Protein AF-O31892-F1 (afdb_monomer)

Foldseek 3Di:
DDDLVRLQVLVLPFDFDDQDVVVRFTKGFPDPSVLVSCCVQDDPDHSVVQCVVADDPRIGGCRCSNVPRSVFPDDDPSGTDDDPPVVVVVVVVVVVVVVVVVVVVCVVVVPPPPPPPPDDD

Nearest PDB structures (foldseek):
  1f4q-assembly1_A  TM=5.845E-01  e=4.345E+00  Homo sapiens
  6kl9-assembly1_A  TM=2.764E-01  e=8.915E+00  Lachnospiraceae bacterium

Secondary structure (DSSP, 8-state):
---HHHHHHHHHTS-EEEEETTTTEEEEE-SHHHHHHHHHH-SSS-HHHHHHHHEETTEEE-HHHHHHTS---EEETTEEE---HHHHHHHHHHHHHHHHHHHHHHHHHT--TT---SS--

Sequence (121 aa):
MLTDQEKIDLVNALDFVVIEPHTQSIYVHNDEKTNGVLAKVLHTISVDEYIESFKKGSLIDIFPAAMQEAGAEGFKDGQFVIMPKKFYVDQCYAMSKEIERLTNLNNLHNIKPNTYQGLIH

Mean predicted aligned error: 12.34 Å

Structure (mmCIF, N/CA/C/O backbone):
data_AF-O31892-F1
#
_entry.id   AF-O31892-F1
#
loop_
_atom_site.group_PDB
_atom_site.id
_atom_site.type_symbol
_atom_site.label_atom_id
_atom_site.label_alt_id
_atom_site.label_comp_id
_atom_site.label_asym_id
_atom_site.label_entity_id
_atom_site.label_seq_id
_atom_site.pdbx_PDB_ins_code
_atom_site.Cartn_x
_atom_site.Cartn_y
_atom_site.Cartn_z
_atom_site.occupancy
_atom_site.B_iso_or_equiv
_atom_site.auth_seq_id
_atom_site.auth_comp_id
_atom_site.auth_asym_id
_atom_site.auth_atom_id
_atom_site.pdbx_PDB_model_num
ATOM 1 N N . MET A 1 1 ? -2.439 -14.864 15.642 1.00 82.62 1 MET A N 1
ATOM 2 C CA . MET A 1 1 ? -2.080 -13.601 14.965 1.00 82.62 1 MET A CA 1
ATOM 3 C C . MET A 1 1 ? -1.694 -13.936 13.541 1.00 82.62 1 MET A C 1
ATOM 5 O O . MET A 1 1 ? -1.107 -14.994 13.354 1.00 82.62 1 MET A O 1
ATOM 9 N N . LEU A 1 2 ? -2.060 -13.082 12.585 1.00 88.38 2 LEU A N 1
ATOM 10 C CA . LEU A 1 2 ? -1.611 -13.199 11.198 1.00 88.38 2 LEU A CA 1
ATOM 11 C C . LEU A 1 2 ? -0.118 -12.866 11.116 1.00 88.38 2 LEU A C 1
ATOM 13 O O . LEU A 1 2 ? 0.350 -11.959 11.807 1.00 88.38 2 LEU A O 1
ATOM 17 N N . THR A 1 3 ? 0.602 -13.594 10.276 1.00 93.12 3 THR A N 1
ATOM 18 C CA . THR A 1 3 ? 1.955 -13.255 9.832 1.00 93.12 3 THR A CA 1
ATOM 19 C C . THR A 1 3 ? 1.927 -12.019 8.933 1.00 93.12 3 THR A C 1
ATOM 21 O O . THR A 1 3 ? 0.890 -11.683 8.361 1.00 93.12 3 THR A O 1
ATOM 24 N N . ASP A 1 4 ? 3.067 -11.348 8.773 1.00 92.50 4 ASP A N 1
ATOM 25 C CA . ASP A 1 4 ? 3.153 -10.166 7.904 1.00 92.50 4 ASP A CA 1
ATOM 26 C C . ASP A 1 4 ? 2.826 -10.512 6.445 1.00 92.50 4 ASP A C 1
ATOM 28 O O . ASP A 1 4 ? 2.098 -9.776 5.783 1.00 92.50 4 ASP A O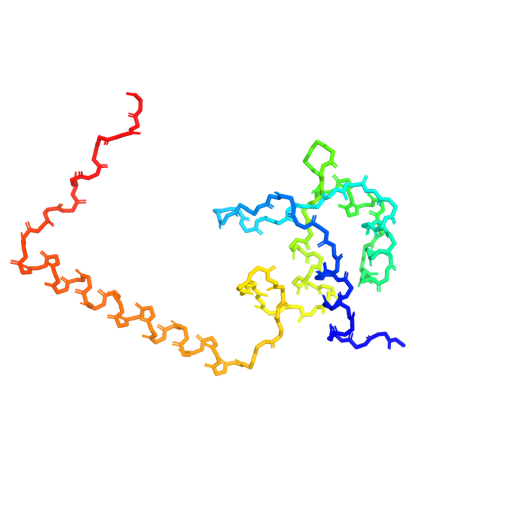 1
ATOM 32 N N . GLN A 1 5 ? 3.230 -11.696 5.969 1.00 93.88 5 GLN A N 1
ATOM 33 C CA . GLN A 1 5 ? 2.851 -12.154 4.631 1.00 93.88 5 GLN A CA 1
ATOM 34 C C . GLN A 1 5 ? 1.332 -12.323 4.490 1.00 93.88 5 GLN A C 1
ATOM 36 O O . GLN A 1 5 ? 0.759 -11.828 3.528 1.00 93.88 5 GLN A O 1
ATOM 41 N N . GLU A 1 6 ? 0.657 -12.947 5.461 1.00 96.06 6 GLU A N 1
ATOM 42 C CA . GLU A 1 6 ? -0.806 -13.093 5.416 1.00 96.06 6 GLU A CA 1
ATOM 43 C C . GLU A 1 6 ? -1.524 -11.734 5.439 1.00 96.06 6 GLU A C 1
ATOM 45 O O . GLU A 1 6 ? -2.556 -11.566 4.790 1.00 96.06 6 GLU A O 1
ATOM 50 N N . LYS A 1 7 ? -0.993 -10.742 6.166 1.00 96.06 7 LYS A N 1
ATOM 51 C CA . LYS A 1 7 ? -1.541 -9.376 6.153 1.00 96.06 7 LYS A CA 1
ATOM 52 C C . LYS A 1 7 ? -1.345 -8.703 4.797 1.00 96.06 7 LYS A C 1
ATOM 54 O O . LYS A 1 7 ? -2.263 -8.051 4.306 1.00 96.06 7 LYS A O 1
ATOM 59 N N . ILE A 1 8 ? -0.174 -8.861 4.189 1.00 96.00 8 ILE A N 1
ATOM 60 C CA . ILE A 1 8 ? 0.117 -8.319 2.859 1.00 96.00 8 ILE A CA 1
ATOM 61 C C . ILE A 1 8 ? -0.772 -8.966 1.806 1.00 96.00 8 ILE A C 1
ATOM 63 O O . ILE A 1 8 ? -1.308 -8.256 0.962 1.00 96.00 8 ILE A O 1
ATOM 67 N N . ASP A 1 9 ? -1.006 -10.272 1.895 1.00 96.62 9 ASP A N 1
ATOM 68 C CA . ASP A 1 9 ? -1.922 -10.976 1.000 1.00 96.62 9 ASP A CA 1
ATOM 69 C C . ASP A 1 9 ? -3.355 -10.427 1.128 1.00 96.62 9 ASP A C 1
ATOM 71 O O . ASP A 1 9 ? -4.040 -10.252 0.120 1.00 96.62 9 ASP A O 1
ATOM 75 N N . LEU A 1 10 ? -3.801 -10.073 2.343 1.00 97.12 10 LEU A N 1
ATOM 76 C CA . LEU A 1 10 ? -5.091 -9.403 2.552 1.00 97.12 10 LEU A CA 1
ATOM 77 C C . LEU A 1 10 ? -5.144 -8.014 1.903 1.00 97.12 10 LEU A C 1
ATOM 79 O O . LEU A 1 10 ? -6.153 -7.680 1.283 1.00 97.12 10 LEU A O 1
ATOM 83 N N . VAL A 1 11 ? -4.086 -7.209 2.033 1.00 96.56 11 VAL A N 1
ATOM 84 C CA . VAL A 1 11 ? -4.017 -5.877 1.407 1.00 96.56 11 VAL A CA 1
ATOM 85 C C . VAL A 1 11 ? -3.964 -5.989 -0.118 1.00 96.56 11 VAL A C 1
ATOM 87 O O . VAL A 1 11 ? -4.692 -5.281 -0.805 1.00 96.56 11 VAL A O 1
ATOM 90 N N . ASN A 1 12 ? -3.162 -6.908 -0.657 1.00 96.69 12 ASN A N 1
ATOM 91 C CA . ASN A 1 12 ? -3.040 -7.160 -2.096 1.00 96.69 12 ASN A CA 1
ATOM 92 C C . ASN A 1 12 ? -4.309 -7.748 -2.724 1.00 96.69 12 ASN A C 1
ATOM 94 O O . ASN A 1 12 ? -4.473 -7.685 -3.939 1.00 96.69 12 ASN A O 1
ATOM 98 N N . ALA A 1 13 ? -5.215 -8.309 -1.921 1.00 96.38 13 ALA A N 1
ATOM 99 C CA . ALA A 1 13 ? -6.522 -8.757 -2.389 1.00 96.38 13 ALA A CA 1
ATOM 100 C C . ALA A 1 13 ? -7.520 -7.603 -2.606 1.00 96.38 13 ALA A C 1
ATOM 102 O O . ALA A 1 13 ? -8.625 -7.843 -3.106 1.00 96.38 13 ALA A O 1
ATOM 103 N N . LEU A 1 14 ? -7.185 -6.374 -2.197 1.00 96.75 14 LEU A N 1
ATOM 104 C CA . LEU A 1 14 ? -7.994 -5.187 -2.460 1.00 96.75 14 LEU A CA 1
ATOM 105 C C . LEU A 1 14 ? -7.823 -4.712 -3.904 1.00 96.75 14 LEU A C 1
ATOM 107 O O . LEU A 1 14 ? -6.775 -4.872 -4.523 1.00 96.75 14 LEU A O 1
ATOM 111 N N . ASP A 1 15 ? -8.870 -4.086 -4.430 1.00 94.38 15 ASP A N 1
ATOM 112 C CA . ASP A 1 15 ? -8.878 -3.566 -5.791 1.00 94.38 15 ASP A CA 1
ATOM 113 C C . ASP A 1 15 ? -8.270 -2.155 -5.796 1.00 94.38 15 ASP A C 1
ATOM 115 O O . ASP A 1 15 ? -8.926 -1.175 -5.435 1.00 94.38 15 ASP A O 1
ATOM 119 N N . PHE A 1 16 ? -6.986 -2.051 -6.155 1.00 93.44 16 PHE A N 1
ATOM 120 C CA . PHE A 1 16 ? -6.277 -0.770 -6.237 1.00 93.44 16 PHE A CA 1
ATOM 121 C C . PHE A 1 16 ? -6.854 0.092 -7.368 1.00 93.44 16 PHE A C 1
ATOM 123 O O . PHE A 1 16 ? -6.791 -0.269 -8.542 1.00 93.44 16 PHE A O 1
ATOM 130 N N . VAL A 1 17 ? -7.413 1.247 -7.008 1.00 92.00 17 VAL A N 1
ATOM 131 C CA . VAL A 1 17 ? -8.139 2.141 -7.922 1.00 92.00 17 VAL A CA 1
ATOM 132 C C . VAL A 1 17 ? -7.205 3.185 -8.526 1.00 92.00 17 VAL A C 1
ATOM 134 O O . VAL A 1 17 ? -7.228 3.423 -9.732 1.00 92.00 17 VAL A O 1
ATOM 137 N N . VAL A 1 18 ? -6.385 3.830 -7.692 1.00 90.38 18 VAL A N 1
ATOM 138 C CA . VAL A 1 18 ? -5.455 4.886 -8.119 1.00 90.38 18 VAL A CA 1
ATOM 139 C C . VAL A 1 18 ? -4.125 4.705 -7.405 1.00 90.38 18 VAL A C 1
ATOM 141 O O . VAL A 1 18 ? -4.093 4.508 -6.196 1.00 90.38 18 VAL A O 1
ATOM 144 N N . ILE A 1 19 ? -3.026 4.821 -8.144 1.00 88.81 19 ILE A N 1
ATOM 145 C CA . ILE A 1 19 ? -1.670 4.836 -7.594 1.00 88.81 19 ILE A CA 1
ATOM 146 C C . ILE A 1 19 ? -1.065 6.194 -7.941 1.00 88.81 19 ILE A C 1
ATOM 148 O O . ILE A 1 19 ? -0.965 6.545 -9.117 1.00 88.81 19 ILE A O 1
ATOM 152 N N . GLU A 1 20 ? -0.673 6.962 -6.927 1.00 87.88 20 GLU A N 1
ATOM 153 C CA . GLU A 1 20 ? -0.061 8.283 -7.069 1.00 87.88 20 GLU A CA 1
ATOM 154 C C . GLU A 1 20 ? 1.417 8.213 -6.637 1.00 87.88 20 GLU A C 1
ATOM 156 O O . GLU A 1 20 ? 1.729 8.321 -5.450 1.00 87.88 20 GLU A O 1
ATOM 161 N N . PRO A 1 21 ? 2.372 8.063 -7.577 1.00 79.75 21 PRO A N 1
ATOM 162 C CA . PRO A 1 21 ? 3.779 7.847 -7.223 1.00 79.75 21 PRO A CA 1
ATOM 163 C C . PRO A 1 21 ? 4.425 9.033 -6.497 1.00 79.75 21 PRO A C 1
ATOM 165 O O . PRO A 1 21 ? 5.338 8.855 -5.698 1.00 79.75 21 PRO A O 1
ATOM 168 N N . HIS A 1 22 ? 3.962 10.251 -6.788 1.00 78.81 22 HIS A N 1
ATOM 169 C CA . HIS A 1 22 ? 4.521 11.493 -6.254 1.00 78.81 22 HIS A CA 1
ATOM 170 C C . HIS A 1 22 ? 4.186 11.706 -4.770 1.00 78.81 22 HIS A C 1
ATOM 172 O O . HIS A 1 22 ? 4.992 12.281 -4.043 1.00 78.81 22 HIS A O 1
ATOM 178 N N . THR A 1 23 ? 3.024 11.225 -4.326 1.00 83.06 23 THR A N 1
ATOM 179 C CA . THR A 1 23 ? 2.567 11.253 -2.928 1.00 83.06 23 THR A CA 1
ATOM 180 C C . THR A 1 23 ? 2.804 9.934 -2.200 1.00 83.06 23 THR A C 1
ATOM 182 O O . THR A 1 23 ? 2.652 9.895 -0.986 1.00 83.06 23 THR A O 1
ATOM 185 N N . GLN A 1 24 ? 3.219 8.878 -2.914 1.00 85.75 24 GLN A N 1
ATOM 186 C CA . GLN A 1 24 ? 3.293 7.502 -2.404 1.00 85.75 24 GLN A CA 1
ATOM 187 C C . GLN A 1 24 ? 1.944 7.006 -1.866 1.00 85.75 24 GLN A C 1
ATOM 189 O O . GLN A 1 24 ? 1.896 6.254 -0.901 1.00 85.75 24 GLN A O 1
ATOM 194 N N . SER A 1 25 ? 0.851 7.422 -2.502 1.00 92.88 25 SER A N 1
ATOM 195 C CA . SER A 1 25 ? -0.497 7.018 -2.111 1.00 92.88 25 SER A CA 1
ATOM 196 C C . SER A 1 25 ? -1.027 5.920 -3.023 1.00 92.88 25 SER A C 1
ATOM 198 O O . SER A 1 25 ? -0.843 5.959 -4.245 1.00 92.88 25 SER A O 1
ATOM 200 N N . ILE A 1 26 ? -1.720 4.949 -2.432 1.00 94.81 26 I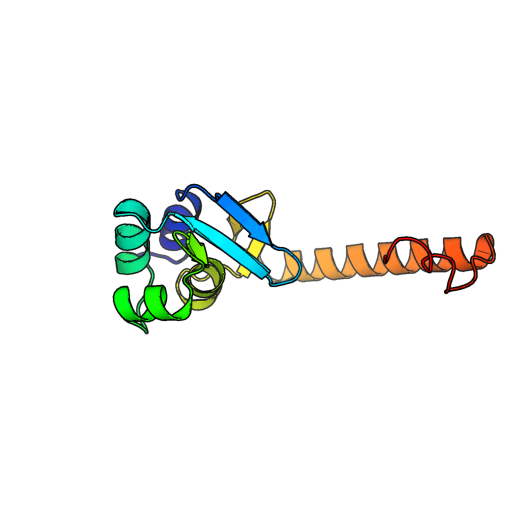LE A N 1
ATOM 201 C CA . ILE A 1 26 ? -2.410 3.876 -3.152 1.00 94.81 26 ILE A CA 1
ATOM 202 C C . ILE A 1 26 ? -3.843 3.833 -2.653 1.00 94.81 26 ILE A C 1
ATOM 204 O O . ILE A 1 26 ? -4.103 3.502 -1.503 1.00 94.81 26 ILE A O 1
ATOM 208 N N . TYR A 1 27 ? -4.782 4.175 -3.522 1.00 96.88 27 TYR A N 1
ATOM 209 C CA . TYR A 1 27 ? -6.175 4.346 -3.158 1.00 96.88 27 TYR A CA 1
ATOM 210 C C . TYR A 1 27 ? -7.007 3.110 -3.480 1.00 96.88 27 TYR A C 1
ATOM 212 O O . TYR A 1 27 ? -6.963 2.593 -4.597 1.00 96.88 27 TYR A O 1
ATOM 220 N N . VAL A 1 28 ? -7.826 2.702 -2.516 1.00 97.44 28 VAL A N 1
ATOM 221 C CA . VAL A 1 28 ? -8.856 1.660 -2.639 1.00 97.44 28 VAL A CA 1
ATOM 222 C C . VAL A 1 28 ? -10.232 2.248 -2.335 1.00 97.44 28 VAL A C 1
ATOM 224 O O . VAL A 1 28 ? -10.338 3.332 -1.755 1.00 97.44 28 VAL A O 1
ATOM 227 N N . HIS A 1 29 ? -11.299 1.550 -2.717 1.00 97.50 29 HIS A N 1
ATOM 228 C CA . HIS A 1 29 ? -12.655 1.949 -2.342 1.00 97.50 29 HIS A CA 1
ATOM 229 C C . HIS A 1 29 ? -12.864 1.888 -0.825 1.00 97.50 29 HIS A C 1
ATOM 231 O O . HIS A 1 29 ? -12.434 0.940 -0.171 1.00 97.50 29 HIS A O 1
ATOM 237 N N . ASN A 1 30 ? -13.561 2.884 -0.272 1.00 96.38 30 ASN A N 1
ATOM 238 C CA . ASN A 1 30 ? -14.079 2.822 1.092 1.00 96.38 30 ASN A CA 1
ATOM 239 C C . ASN A 1 30 ? -15.356 1.975 1.131 1.00 96.38 30 ASN A C 1
ATOM 241 O O . ASN A 1 30 ? -16.468 2.499 1.050 1.00 96.38 30 ASN A O 1
ATOM 245 N N . ASP A 1 31 ? -15.178 0.660 1.191 1.00 96.38 31 ASP A N 1
ATOM 246 C CA . ASP A 1 31 ? -16.250 -0.326 1.232 1.00 96.38 31 ASP A CA 1
ATOM 247 C C . ASP A 1 31 ? -16.050 -1.342 2.371 1.00 96.38 31 ASP A C 1
ATOM 249 O O . ASP A 1 31 ? -15.057 -1.326 3.103 1.00 96.38 31 ASP A O 1
ATOM 253 N N . GLU A 1 32 ? -17.017 -2.246 2.539 1.00 96.38 32 GLU A N 1
ATOM 254 C CA . GLU A 1 32 ? -16.967 -3.269 3.590 1.00 96.38 32 GLU A CA 1
ATOM 255 C C . GLU A 1 32 ? -15.749 -4.198 3.468 1.00 96.38 32 GLU A C 1
ATOM 257 O O . GLU A 1 32 ? -15.221 -4.650 4.488 1.00 96.38 32 GLU A O 1
ATOM 262 N N . LYS A 1 33 ? -15.274 -4.472 2.245 1.00 97.44 33 LYS A N 1
ATOM 263 C CA . LYS A 1 33 ? -14.111 -5.337 2.001 1.00 97.44 33 LYS A CA 1
ATOM 264 C C . LYS A 1 33 ? -12.846 -4.658 2.521 1.00 97.44 33 LYS A C 1
ATOM 266 O O . LYS A 1 33 ? -12.114 -5.265 3.304 1.00 97.44 33 LYS A O 1
ATOM 271 N N . THR A 1 34 ? -12.626 -3.399 2.147 1.00 97.44 34 THR A N 1
ATOM 272 C CA . THR A 1 34 ? -11.512 -2.580 2.639 1.00 97.44 34 THR A CA 1
ATOM 273 C C . THR A 1 34 ? -11.557 -2.441 4.155 1.00 97.44 34 THR A C 1
ATOM 275 O O . THR A 1 34 ? -10.556 -2.704 4.821 1.00 97.44 34 THR A O 1
ATOM 278 N N . ASN A 1 35 ? -12.722 -2.128 4.725 1.00 96.94 35 ASN A N 1
ATOM 279 C CA . ASN A 1 35 ? -12.868 -1.959 6.172 1.00 96.94 35 ASN A CA 1
ATOM 280 C C . ASN A 1 35 ? -12.580 -3.268 6.920 1.00 96.94 35 ASN A C 1
ATOM 282 O O . ASN A 1 35 ? -11.913 -3.265 7.956 1.00 96.94 35 ASN A O 1
ATOM 286 N N . GLY A 1 36 ? -13.009 -4.405 6.364 1.00 97.25 36 GLY A N 1
ATOM 287 C CA . GLY A 1 36 ? -12.715 -5.730 6.902 1.00 97.25 36 GLY A CA 1
ATOM 288 C C . GLY A 1 36 ? -11.232 -6.114 6.833 1.00 97.25 36 GLY A C 1
ATOM 289 O O . GLY A 1 36 ? -10.744 -6.802 7.732 1.00 97.25 36 GLY A O 1
ATOM 290 N N . VAL A 1 37 ? -10.502 -5.676 5.801 1.00 97.50 37 VAL A N 1
ATOM 291 C CA . VAL A 1 37 ? -9.041 -5.850 5.717 1.00 97.50 37 VAL A CA 1
ATOM 292 C C . VAL A 1 37 ? -8.338 -4.955 6.736 1.00 97.50 37 VAL A C 1
ATOM 294 O O . VAL A 1 37 ? -7.536 -5.459 7.522 1.00 97.50 37 VAL A O 1
ATOM 297 N N . LEU A 1 38 ? -8.687 -3.668 6.796 1.00 97.38 38 LEU A N 1
ATOM 298 C CA . LEU A 1 38 ? -8.129 -2.722 7.766 1.00 97.38 38 LEU A CA 1
ATOM 299 C C . LEU A 1 38 ? -8.319 -3.208 9.207 1.00 97.38 38 LEU A C 1
ATOM 301 O O . LEU A 1 38 ? -7.360 -3.221 9.970 1.00 97.38 38 LEU A O 1
ATOM 305 N N . ALA A 1 39 ? -9.502 -3.719 9.560 1.00 96.31 39 ALA A N 1
ATOM 306 C CA . ALA A 1 39 ? -9.784 -4.256 10.895 1.00 96.31 39 ALA A CA 1
ATOM 307 C C . ALA A 1 39 ? -8.882 -5.436 11.306 1.00 96.31 39 ALA A C 1
ATOM 309 O O . ALA A 1 39 ? -8.724 -5.710 12.494 1.00 96.31 39 ALA A O 1
ATOM 310 N N . LYS A 1 40 ? -8.321 -6.171 10.338 1.00 96.19 40 LYS A N 1
ATOM 311 C CA . LYS A 1 40 ? -7.399 -7.292 10.588 1.00 96.19 40 LYS A CA 1
ATOM 312 C C . LYS A 1 40 ? -5.936 -6.858 10.598 1.00 96.19 40 LYS A C 1
ATOM 314 O O . LYS A 1 40 ? -5.109 -7.515 11.234 1.00 96.19 40 LYS A O 1
ATOM 319 N N . VAL A 1 41 ? -5.617 -5.815 9.837 1.00 95.81 41 VAL A N 1
ATOM 320 C CA . VAL A 1 41 ? -4.248 -5.353 9.609 1.00 95.81 41 VAL A CA 1
ATOM 321 C C . VAL A 1 41 ? -3.828 -4.321 10.647 1.00 95.81 41 VAL A C 1
ATOM 323 O O . VAL A 1 41 ? -2.726 -4.457 11.161 1.00 95.81 41 VAL A O 1
ATOM 326 N N . LEU A 1 42 ? -4.680 -3.345 10.970 1.00 95.81 42 LEU A N 1
ATOM 327 C CA . LEU A 1 42 ? -4.377 -2.258 11.903 1.00 95.81 42 LEU A CA 1
ATOM 328 C C . LEU A 1 42 ? -4.341 -2.761 13.354 1.00 95.81 42 LEU A C 1
ATOM 330 O O . LEU A 1 42 ? -5.296 -3.383 13.820 1.00 95.81 42 LEU A O 1
ATOM 334 N N . HIS A 1 43 ? -3.269 -2.442 14.085 1.00 90.75 43 HIS A N 1
ATOM 335 C CA . HIS A 1 43 ? -3.136 -2.747 15.520 1.00 90.75 43 HIS A CA 1
ATOM 336 C C . HIS A 1 43 ? -2.982 -1.496 16.387 1.00 90.75 43 HIS A C 1
ATOM 338 O O . HIS A 1 43 ? -3.225 -1.556 17.592 1.00 90.75 43 HIS A O 1
ATOM 344 N N . THR A 1 44 ? -2.567 -0.374 15.798 1.00 89.69 44 THR A N 1
ATOM 345 C CA . THR A 1 44 ? -2.214 0.853 16.533 1.00 89.69 44 THR A CA 1
ATOM 346 C C . THR A 1 44 ? -3.305 1.921 16.530 1.00 89.69 44 THR A C 1
ATOM 348 O O . THR A 1 44 ? -3.326 2.775 17.415 1.00 89.69 44 THR A O 1
ATOM 351 N N . ILE A 1 45 ? -4.218 1.864 15.563 1.00 94.56 45 ILE A N 1
ATOM 352 C CA . ILE A 1 45 ? -5.254 2.866 15.315 1.00 94.56 45 ILE A CA 1
ATOM 353 C C . ILE A 1 45 ? -6.567 2.171 14.949 1.00 94.56 45 ILE A C 1
ATOM 355 O O . ILE A 1 45 ? -6.569 1.084 14.367 1.00 94.56 45 ILE A O 1
ATOM 359 N N . SER A 1 46 ? -7.698 2.777 15.311 1.00 96.31 46 SER A N 1
ATOM 360 C CA . SER A 1 46 ? -9.005 2.238 14.928 1.00 96.31 46 SER A CA 1
ATOM 361 C C . SER A 1 46 ? -9.256 2.393 13.424 1.00 96.31 46 SER A C 1
ATOM 363 O O . SER A 1 46 ? -8.718 3.295 12.784 1.00 96.31 46 SER A O 1
ATOM 365 N N . VAL A 1 47 ? -10.104 1.529 12.856 1.00 97.00 47 VAL A N 1
ATOM 366 C CA . VAL A 1 47 ? -10.480 1.614 11.433 1.00 97.00 47 VAL A CA 1
ATOM 367 C C . VAL A 1 47 ? -11.113 2.968 11.118 1.00 97.00 47 VAL A C 1
ATOM 369 O O . VAL A 1 47 ? -10.711 3.606 10.153 1.00 97.00 47 VAL A O 1
ATOM 372 N N . ASP A 1 48 ? -12.035 3.444 11.955 1.00 97.25 48 ASP A N 1
ATOM 373 C CA . ASP A 1 48 ? -12.714 4.726 11.738 1.00 97.25 48 ASP A CA 1
ATOM 374 C C . ASP A 1 48 ? -11.726 5.901 11.739 1.00 97.25 48 ASP A C 1
ATOM 376 O O . ASP A 1 48 ? -11.766 6.759 10.859 1.00 97.25 48 ASP A O 1
ATOM 380 N N . GLU A 1 49 ? -10.791 5.917 12.691 1.00 97.31 49 GLU A N 1
ATOM 381 C CA . GLU A 1 49 ? -9.772 6.966 12.789 1.00 97.31 49 GLU A CA 1
ATOM 382 C C . GLU A 1 49 ? -8.780 6.917 11.617 1.00 97.31 49 GLU A C 1
ATOM 384 O O . GLU A 1 49 ? -8.401 7.962 11.079 1.00 97.31 49 GLU A O 1
ATOM 389 N N . TYR A 1 50 ? -8.411 5.716 11.159 1.00 97.75 50 TYR A N 1
ATOM 390 C CA . TYR A 1 50 ? -7.596 5.542 9.958 1.00 97.75 50 TYR A CA 1
ATOM 391 C C . TYR A 1 50 ? -8.315 6.090 8.719 1.00 97.75 50 TYR A C 1
ATOM 393 O O . TYR A 1 50 ? -7.743 6.871 7.959 1.00 97.75 50 TYR A O 1
ATOM 401 N N . ILE A 1 51 ? -9.586 5.728 8.525 1.00 97.06 51 ILE A N 1
ATOM 402 C CA . ILE A 1 51 ? -10.390 6.186 7.386 1.00 97.06 51 ILE A CA 1
ATOM 403 C C . ILE A 1 51 ? -10.501 7.708 7.388 1.00 97.06 51 ILE A C 1
ATOM 405 O O . ILE A 1 51 ? -10.259 8.338 6.361 1.00 97.06 51 ILE A O 1
ATOM 409 N N . GLU A 1 52 ? -10.822 8.319 8.527 1.00 96.38 52 GLU A N 1
ATOM 410 C CA . GLU A 1 52 ? -10.909 9.778 8.624 1.00 96.38 52 GLU A CA 1
ATOM 411 C C . GLU A 1 52 ? -9.577 10.469 8.300 1.00 96.38 52 GLU A C 1
ATOM 413 O O . GLU A 1 52 ? -9.581 11.521 7.659 1.00 96.38 52 GLU A O 1
ATOM 418 N N . SER A 1 53 ? -8.451 9.857 8.675 1.00 96.19 53 SER A N 1
ATOM 419 C CA . SER A 1 53 ? -7.107 10.407 8.453 1.00 96.19 53 SER A CA 1
ATOM 420 C C . SER A 1 53 ? -6.616 10.270 7.009 1.00 96.19 53 SER A C 1
ATOM 422 O O . SER A 1 53 ? -5.883 11.132 6.526 1.00 96.19 53 SER A O 1
ATOM 424 N N . PHE A 1 54 ? -7.010 9.199 6.315 1.00 96.00 54 PHE A N 1
ATOM 425 C CA . PHE A 1 54 ? -6.437 8.811 5.019 1.00 96.00 54 PHE A CA 1
ATOM 426 C C . PHE A 1 54 ? -7.453 8.766 3.865 1.00 96.00 54 PHE A C 1
ATOM 428 O O . PHE A 1 54 ? -7.129 8.304 2.767 1.00 96.00 54 PHE A O 1
ATOM 435 N N . LYS A 1 55 ? -8.683 9.257 4.064 1.00 95.38 55 LYS A N 1
ATOM 436 C CA . LYS A 1 55 ? -9.687 9.350 2.993 1.00 95.38 55 LYS A CA 1
ATOM 437 C C . LYS A 1 55 ? -9.388 10.455 1.978 1.00 95.38 55 LYS A C 1
ATOM 439 O O . LYS A 1 55 ? -8.961 11.559 2.312 1.00 95.38 55 LYS A O 1
ATOM 444 N N . LYS A 1 56 ? -9.749 10.190 0.722 1.00 93.62 56 LYS A N 1
ATOM 445 C CA . LYS A 1 56 ? -9.800 11.151 -0.387 1.00 93.62 56 LYS A CA 1
ATOM 446 C C . LYS A 1 56 ? -11.103 10.945 -1.155 1.00 93.62 56 LYS A C 1
ATOM 448 O O . LYS A 1 56 ? -11.210 10.084 -2.026 1.00 93.62 56 LYS A O 1
ATOM 453 N N . GLY A 1 57 ? -12.125 11.725 -0.805 1.00 92.19 57 GLY A N 1
ATOM 454 C CA . GLY A 1 57 ? -13.478 11.519 -1.327 1.00 92.19 57 GLY A CA 1
ATOM 455 C C . GLY A 1 57 ? -14.046 10.173 -0.866 1.00 92.19 57 GLY A C 1
ATOM 456 O O . GLY A 1 57 ? -14.159 9.938 0.332 1.00 92.19 57 GLY A O 1
ATOM 457 N N . SER A 1 58 ? -14.393 9.299 -1.813 1.00 94.19 58 SER A N 1
ATOM 458 C CA . SER A 1 58 ? -14.884 7.934 -1.553 1.00 94.19 58 SER A CA 1
ATOM 459 C C . SER A 1 58 ? -13.781 6.868 -1.494 1.00 94.19 58 SER A C 1
ATOM 461 O O . SER A 1 58 ? -14.083 5.677 -1.412 1.00 94.19 58 SER A O 1
ATOM 463 N N . LEU A 1 59 ? -12.513 7.276 -1.574 1.00 96.94 59 LEU A N 1
ATOM 464 C CA . LEU A 1 59 ? -11.359 6.382 -1.550 1.00 96.94 59 LEU A CA 1
ATOM 465 C C . LEU A 1 59 ? -10.571 6.531 -0.247 1.00 96.94 59 LEU A C 1
ATOM 467 O O . LEU A 1 59 ? -10.672 7.558 0.423 1.00 96.94 59 LEU A O 1
ATOM 471 N N . ILE A 1 60 ? -9.754 5.532 0.079 1.00 97.00 60 ILE A N 1
ATOM 472 C CA . ILE A 1 60 ? -8.836 5.535 1.226 1.00 97.00 60 ILE A CA 1
ATOM 473 C C . ILE A 1 60 ? -7.433 5.200 0.740 1.00 97.00 60 ILE A C 1
ATOM 475 O O . ILE A 1 60 ? -7.270 4.266 -0.044 1.00 97.00 60 ILE A O 1
ATOM 479 N N . ASP A 1 61 ? -6.433 5.941 1.216 1.00 96.81 61 ASP A N 1
ATOM 480 C CA . ASP A 1 61 ? -5.030 5.590 1.013 1.00 96.81 61 ASP A CA 1
ATOM 481 C C . ASP A 1 61 ? -4.638 4.400 1.904 1.00 96.81 61 ASP A C 1
ATOM 483 O O . ASP A 1 61 ? -4.650 4.482 3.135 1.00 96.81 61 ASP A O 1
ATOM 487 N N . ILE A 1 62 ? -4.308 3.273 1.278 1.00 96.69 62 ILE A N 1
ATOM 488 C CA . ILE A 1 62 ? -3.927 2.029 1.951 1.00 96.69 62 ILE A CA 1
ATOM 489 C C . ILE A 1 62 ? -2.418 1.922 2.179 1.00 96.69 62 ILE A C 1
ATOM 491 O O . ILE A 1 62 ? -1.973 1.055 2.931 1.00 96.69 62 ILE A O 1
ATOM 495 N N . PHE A 1 63 ? -1.616 2.787 1.550 1.00 95.06 63 PHE A N 1
ATOM 496 C CA . PHE A 1 63 ? -0.161 2.694 1.617 1.00 95.06 63 PHE A CA 1
ATOM 497 C C . PHE A 1 63 ? 0.384 2.802 3.054 1.00 95.06 63 PHE A C 1
ATOM 499 O O . PHE A 1 63 ? 1.191 1.949 3.432 1.00 95.06 63 PHE A O 1
ATOM 506 N N . PRO A 1 64 ? -0.081 3.741 3.907 1.00 94.44 64 PRO A N 1
ATOM 507 C CA . PRO A 1 64 ? 0.359 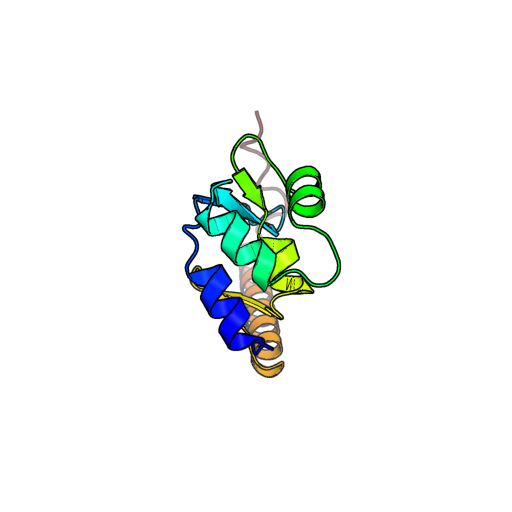3.807 5.300 1.00 94.44 64 PRO A CA 1
ATOM 508 C C . PRO A 1 64 ? 0.080 2.517 6.082 1.00 94.44 64 PRO A C 1
ATOM 510 O O . PRO A 1 64 ? 0.986 2.006 6.738 1.00 94.44 64 PRO A O 1
ATOM 513 N N . ALA A 1 65 ? -1.128 1.951 5.969 1.00 95.88 65 ALA A N 1
ATOM 514 C CA . ALA A 1 65 ? -1.480 0.682 6.610 1.00 95.88 65 ALA A CA 1
ATOM 515 C C . ALA A 1 65 ? -0.608 -0.475 6.108 1.00 95.88 65 ALA A C 1
ATOM 517 O O . ALA A 1 65 ? -0.127 -1.279 6.905 1.00 95.88 65 ALA A O 1
ATOM 518 N N . ALA A 1 66 ? -0.366 -0.557 4.800 1.00 94.44 66 ALA A N 1
ATOM 519 C CA . ALA A 1 66 ? 0.468 -1.609 4.234 1.00 94.44 66 ALA A CA 1
ATOM 520 C C . ALA A 1 66 ? 1.908 -1.545 4.774 1.00 94.44 66 ALA A C 1
ATOM 522 O O . ALA A 1 66 ? 2.450 -2.556 5.221 1.00 94.44 66 ALA A O 1
ATOM 523 N N . MET A 1 67 ? 2.507 -0.353 4.788 1.00 92.88 67 MET A N 1
ATOM 524 C CA . MET A 1 67 ? 3.895 -0.163 5.214 1.00 92.88 67 MET A CA 1
ATOM 525 C C . MET A 1 67 ? 4.083 -0.297 6.730 1.00 92.88 67 MET A C 1
ATOM 527 O O . MET A 1 67 ? 5.075 -0.867 7.175 1.00 92.88 67 MET A O 1
ATOM 531 N N . GLN A 1 68 ? 3.161 0.241 7.535 1.00 91.44 68 GLN A N 1
ATOM 532 C CA . GLN A 1 68 ? 3.334 0.325 8.993 1.00 91.44 68 GLN A CA 1
ATOM 533 C C . GLN A 1 68 ? 2.751 -0.883 9.734 1.00 91.44 68 GLN A C 1
ATOM 535 O O . GLN A 1 68 ? 3.318 -1.324 10.729 1.00 91.44 68 GLN A O 1
ATOM 540 N N . GLU A 1 69 ? 1.639 -1.436 9.248 1.00 92.06 69 GLU A N 1
ATOM 541 C CA . GLU A 1 69 ? 0.828 -2.398 10.006 1.00 92.06 69 GLU A CA 1
ATOM 542 C C . GLU A 1 69 ? 0.818 -3.796 9.360 1.00 92.06 69 GLU A C 1
ATOM 544 O O . GLU A 1 69 ? 0.831 -4.820 10.061 1.00 92.06 69 GLU A O 1
ATOM 549 N N . ALA A 1 70 ? 0.853 -3.860 8.021 1.00 92.00 70 ALA A N 1
ATOM 550 C CA . ALA A 1 70 ? 0.970 -5.121 7.282 1.00 92.00 70 ALA A CA 1
ATOM 551 C C . ALA A 1 70 ? 2.416 -5.634 7.176 1.00 92.00 70 ALA A C 1
ATOM 553 O O . ALA A 1 70 ? 2.611 -6.799 6.846 1.00 92.00 70 ALA A O 1
ATOM 554 N N . GLY A 1 71 ? 3.414 -4.793 7.469 1.00 91.56 71 GLY A N 1
ATOM 555 C CA . GLY A 1 71 ? 4.831 -5.151 7.367 1.00 91.56 71 GLY A CA 1
ATOM 556 C C . GLY A 1 71 ? 5.367 -5.147 5.934 1.00 91.56 71 GLY A C 1
ATOM 557 O O . GLY A 1 71 ? 6.398 -5.761 5.665 1.00 91.56 71 GLY A O 1
ATOM 558 N N . ALA A 1 72 ? 4.680 -4.483 4.998 1.00 92.06 72 ALA A N 1
ATOM 559 C CA . ALA A 1 72 ? 5.201 -4.314 3.650 1.00 92.06 72 ALA A CA 1
ATOM 560 C C . ALA A 1 72 ? 6.464 -3.449 3.681 1.00 92.06 72 ALA A C 1
ATOM 562 O O . ALA A 1 72 ? 6.518 -2.415 4.344 1.00 92.06 72 ALA A O 1
ATOM 563 N N . GLU A 1 73 ? 7.476 -3.847 2.916 1.00 90.44 73 GLU A N 1
ATOM 564 C CA . GLU A 1 73 ? 8.711 -3.072 2.795 1.00 90.44 73 GLU A CA 1
ATOM 565 C C . GLU A 1 73 ? 8.719 -2.224 1.511 1.00 90.44 73 GLU A C 1
ATOM 567 O O . GLU A 1 73 ? 9.586 -1.368 1.312 1.00 90.44 73 GLU A O 1
ATOM 572 N N . GLY A 1 74 ? 7.786 -2.462 0.590 1.00 88.12 74 GLY A N 1
ATOM 573 C CA . GLY A 1 74 ? 7.665 -1.687 -0.636 1.00 88.12 74 GLY A CA 1
ATOM 574 C C . GLY A 1 74 ? 6.524 -2.145 -1.533 1.00 88.12 74 GLY A C 1
ATOM 575 O O . GLY A 1 74 ? 5.750 -3.038 -1.191 1.00 88.12 74 GLY A O 1
ATOM 576 N N . PHE A 1 75 ? 6.452 -1.524 -2.709 1.00 87.38 75 PHE A N 1
ATOM 577 C CA . PHE A 1 75 ? 5.449 -1.796 -3.732 1.00 87.38 75 PHE A CA 1
ATOM 578 C C . PHE A 1 75 ? 6.140 -2.091 -5.065 1.00 87.38 75 PHE A C 1
ATOM 580 O O . PHE A 1 75 ? 6.952 -1.293 -5.542 1.00 87.38 75 PHE A O 1
ATOM 587 N N . LYS A 1 76 ? 5.854 -3.251 -5.655 1.00 86.50 76 LYS A N 1
ATOM 588 C CA . LYS A 1 76 ? 6.494 -3.734 -6.880 1.00 86.50 76 LYS A CA 1
ATOM 589 C C . LYS A 1 76 ? 5.481 -4.474 -7.741 1.00 86.50 76 LYS A C 1
ATOM 591 O O . LYS A 1 76 ? 4.723 -5.284 -7.230 1.00 86.50 76 LYS A O 1
ATOM 596 N N . ASP A 1 77 ? 5.498 -4.220 -9.048 1.00 87.75 77 ASP A N 1
ATOM 597 C CA . ASP A 1 77 ? 4.668 -4.934 -10.029 1.00 87.75 77 ASP A CA 1
ATOM 598 C C . ASP A 1 77 ? 3.165 -4.929 -9.671 1.00 87.75 77 ASP A C 1
ATOM 600 O O . ASP A 1 77 ? 2.457 -5.906 -9.893 1.00 87.75 77 ASP A O 1
ATOM 604 N N . GLY A 1 78 ? 2.681 -3.818 -9.100 1.00 88.31 78 GLY A N 1
ATOM 605 C CA . GLY A 1 78 ? 1.272 -3.644 -8.739 1.00 88.31 78 GLY A CA 1
ATOM 606 C C . GLY A 1 78 ? 0.858 -4.254 -7.398 1.00 88.31 78 GLY A C 1
ATOM 607 O O . GLY A 1 78 ? -0.335 -4.299 -7.129 1.00 88.31 78 GLY A O 1
ATOM 608 N N . GLN A 1 79 ? 1.801 -4.702 -6.565 1.00 93.25 79 GLN A N 1
ATOM 609 C CA . GLN A 1 79 ? 1.523 -5.344 -5.276 1.00 93.25 79 GLN A CA 1
ATOM 610 C C . GLN A 1 79 ? 2.512 -4.915 -4.185 1.00 93.25 79 GLN A C 1
ATOM 612 O O . GLN A 1 79 ? 3.674 -4.597 -4.453 1.00 93.25 79 GLN A O 1
ATOM 617 N N . PHE A 1 80 ? 2.062 -4.937 -2.935 1.00 93.75 80 PHE A N 1
ATOM 618 C CA . PHE A 1 80 ? 2.923 -4.814 -1.765 1.00 93.75 80 PHE A CA 1
ATOM 619 C C . PHE A 1 80 ? 3.746 -6.082 -1.565 1.00 93.75 80 PHE A C 1
ATOM 621 O O . PHE A 1 80 ? 3.253 -7.192 -1.767 1.00 93.75 80 PHE A O 1
ATOM 628 N N . VAL A 1 81 ? 5.004 -5.918 -1.164 1.00 93.06 81 VAL A N 1
ATOM 629 C CA . VAL A 1 81 ? 5.957 -7.024 -1.033 1.00 93.06 81 VAL A CA 1
ATOM 630 C C . VAL A 1 81 ? 6.837 -6.862 0.204 1.00 93.06 81 VAL A C 1
ATOM 632 O O . VAL A 1 81 ? 7.209 -5.748 0.580 1.00 93.06 81 VAL A O 1
ATOM 635 N N . ILE A 1 82 ? 7.217 -7.993 0.803 1.00 91.00 82 ILE A N 1
ATOM 636 C CA . ILE A 1 82 ? 8.352 -8.080 1.730 1.00 91.00 82 ILE A CA 1
ATOM 637 C C . ILE A 1 82 ? 9.550 -8.503 0.897 1.00 91.00 82 ILE A C 1
ATOM 639 O O . ILE A 1 82 ? 9.565 -9.598 0.332 1.00 91.00 82 ILE A O 1
ATOM 643 N N . MET A 1 83 ? 10.552 -7.640 0.791 1.00 87.12 83 MET A N 1
ATOM 644 C CA . MET A 1 83 ? 11.739 -7.935 0.001 1.00 87.12 83 MET A CA 1
ATOM 645 C C . MET A 1 83 ? 12.964 -7.962 0.904 1.00 87.12 83 MET A C 1
ATOM 647 O O . MET A 1 83 ? 13.133 -7.079 1.723 1.00 87.12 83 MET A O 1
ATOM 651 N N . PRO A 1 84 ? 13.894 -8.916 0.751 1.00 84.62 84 PRO A N 1
ATOM 652 C CA . PRO A 1 84 ? 15.120 -8.885 1.536 1.00 84.62 84 PRO A CA 1
ATOM 653 C C . PRO A 1 84 ? 15.881 -7.575 1.314 1.00 84.62 84 PRO A C 1
ATOM 655 O O . PRO A 1 84 ? 15.941 -7.083 0.188 1.00 84.62 84 PRO A O 1
ATOM 658 N N . LYS A 1 85 ? 16.606 -7.088 2.328 1.00 80.94 85 LYS A N 1
ATOM 659 C CA . LYS A 1 85 ? 17.500 -5.914 2.221 1.00 80.94 85 LYS A CA 1
ATOM 660 C C . LYS A 1 85 ? 18.366 -5.905 0.950 1.00 80.94 85 LYS A C 1
ATOM 662 O O . LYS A 1 85 ? 18.623 -4.847 0.381 1.00 80.94 85 LYS A O 1
ATOM 667 N N . LYS A 1 86 ? 18.802 -7.084 0.485 1.00 84.44 86 LYS A N 1
ATOM 668 C CA . LYS A 1 86 ? 19.566 -7.240 -0.761 1.00 84.44 86 LYS A CA 1
ATOM 669 C C . LYS A 1 86 ? 18.822 -6.689 -1.984 1.00 84.44 86 LYS A C 1
ATOM 671 O O . LYS A 1 86 ? 19.451 -6.041 -2.807 1.00 84.44 86 LYS A O 1
ATOM 676 N N . PHE A 1 87 ? 17.512 -6.898 -2.091 1.00 82.50 87 PHE A N 1
ATOM 677 C CA . PHE A 1 87 ? 16.711 -6.357 -3.187 1.00 82.50 87 PHE A CA 1
ATOM 678 C C . PHE A 1 87 ? 16.811 -4.831 -3.255 1.00 82.50 87 PHE A C 1
ATOM 680 O O . PHE A 1 87 ? 17.067 -4.291 -4.324 1.00 82.50 87 PHE A O 1
ATOM 687 N N . TYR A 1 88 ? 16.696 -4.139 -2.120 1.00 76.81 88 TYR A N 1
ATOM 688 C CA . TYR A 1 88 ? 16.850 -2.682 -2.069 1.00 76.81 88 TYR A CA 1
ATOM 689 C C . TYR A 1 88 ? 18.257 -2.236 -2.458 1.00 76.81 88 TYR A C 1
ATOM 691 O O . TYR A 1 88 ? 18.415 -1.269 -3.195 1.00 76.81 88 TYR A O 1
ATOM 699 N N . VAL A 1 89 ? 19.285 -2.963 -2.012 1.00 83.75 89 VAL A N 1
ATOM 700 C CA . VAL A 1 89 ? 20.670 -2.705 -2.431 1.00 83.75 89 VAL A CA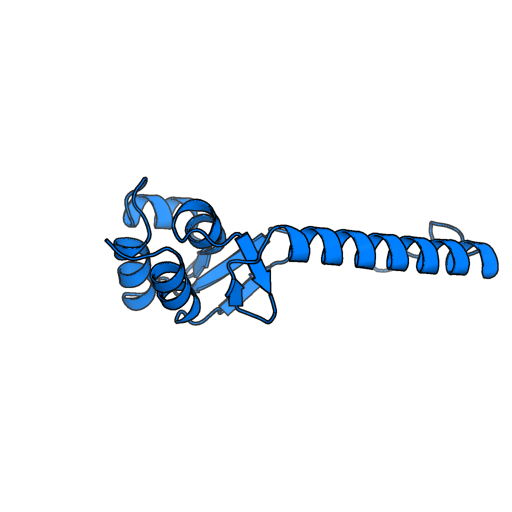 1
ATOM 701 C C . VAL A 1 89 ? 20.823 -2.871 -3.945 1.00 83.75 89 VAL A C 1
ATOM 703 O O . VAL A 1 89 ? 21.439 -2.022 -4.587 1.00 83.75 89 VAL A O 1
ATOM 706 N N . ASP A 1 90 ? 20.227 -3.914 -4.523 1.00 86.88 90 ASP A N 1
ATOM 707 C CA . ASP A 1 90 ? 20.262 -4.168 -5.963 1.00 86.88 90 ASP A CA 1
ATOM 708 C C . ASP A 1 90 ? 19.518 -3.065 -6.743 1.00 86.88 90 ASP A C 1
ATOM 710 O O . ASP A 1 90 ? 20.023 -2.599 -7.764 1.00 86.88 90 ASP A O 1
ATOM 714 N N . GLN A 1 91 ? 18.376 -2.581 -6.238 1.00 81.06 91 GLN A N 1
ATOM 715 C CA . GLN A 1 91 ? 17.647 -1.440 -6.812 1.00 81.06 91 GLN A CA 1
ATOM 716 C C . GLN A 1 91 ? 18.474 -0.149 -6.757 1.00 81.06 91 GLN A C 1
ATOM 718 O O . GLN A 1 91 ? 18.611 0.540 -7.766 1.00 81.06 91 GLN A O 1
ATOM 723 N N . CYS A 1 92 ? 19.094 0.155 -5.613 1.00 83.88 92 CYS A N 1
ATOM 724 C CA . CYS A 1 92 ? 19.985 1.308 -5.468 1.00 83.88 92 CYS A CA 1
ATOM 725 C C . CYS A 1 92 ? 21.180 1.227 -6.425 1.00 83.88 92 CYS A C 1
ATOM 727 O O . CYS A 1 92 ? 21.566 2.232 -7.024 1.00 83.88 92 CYS A O 1
ATOM 729 N N . TYR A 1 93 ? 21.756 0.036 -6.602 1.00 87.19 93 TYR A N 1
ATOM 730 C CA . TYR A 1 93 ? 22.852 -0.179 -7.542 1.00 87.19 93 TYR A CA 1
ATOM 731 C C . TYR A 1 93 ? 22.402 0.020 -8.996 1.00 87.19 93 TYR A C 1
ATOM 733 O O . TYR A 1 93 ? 23.078 0.715 -9.755 1.00 87.19 93 TYR A O 1
ATOM 741 N N . ALA A 1 94 ? 21.243 -0.527 -9.376 1.00 86.12 94 ALA A N 1
ATOM 742 C CA . ALA A 1 94 ? 20.665 -0.343 -10.705 1.00 86.12 94 ALA A CA 1
ATOM 743 C C . ALA A 1 94 ? 20.361 1.137 -10.996 1.00 86.12 94 ALA A C 1
ATOM 745 O O . ALA A 1 94 ? 20.750 1.643 -12.048 1.00 86.12 94 ALA A O 1
ATOM 746 N N . MET A 1 95 ? 19.765 1.861 -10.042 1.00 87.75 95 MET A N 1
ATOM 747 C CA . MET A 1 95 ? 19.559 3.310 -10.137 1.00 87.75 95 MET A CA 1
ATOM 748 C C . MET A 1 95 ? 20.877 4.072 -10.269 1.00 87.75 95 MET A C 1
ATOM 750 O O . MET A 1 95 ? 20.986 4.953 -11.114 1.00 87.75 95 MET A O 1
ATOM 754 N N . SER A 1 96 ? 21.892 3.738 -9.469 1.00 88.81 96 SER A N 1
ATOM 755 C CA . SER A 1 96 ? 23.205 4.383 -9.558 1.00 88.81 96 SER A CA 1
ATOM 756 C C . SER A 1 96 ? 23.841 4.180 -10.934 1.00 88.81 96 SER A C 1
ATOM 758 O O . SER A 1 96 ? 24.408 5.125 -11.481 1.00 88.81 96 SER A O 1
ATOM 760 N N . LYS A 1 97 ? 23.710 2.981 -11.513 1.00 89.00 97 LYS A N 1
ATOM 761 C CA . LYS A 1 97 ? 24.178 2.681 -12.871 1.00 89.00 97 LYS A CA 1
ATOM 762 C C . LYS A 1 97 ? 23.398 3.439 -13.937 1.00 89.00 97 LYS A C 1
ATOM 764 O O . LYS A 1 97 ? 23.997 3.919 -14.897 1.00 89.00 97 LYS A O 1
ATOM 769 N N . GLU A 1 98 ? 22.091 3.584 -13.759 1.00 90.12 98 GLU A N 1
ATOM 770 C CA . GLU A 1 98 ? 21.264 4.354 -14.683 1.00 90.12 98 GLU A CA 1
ATOM 771 C C . GLU A 1 98 ? 21.580 5.853 -14.615 1.00 90.12 98 GLU A C 1
ATOM 773 O O . GLU A 1 98 ? 21.718 6.495 -15.653 1.00 90.12 98 GLU A O 1
ATOM 778 N N . ILE A 1 99 ? 21.804 6.400 -13.417 1.00 88.44 99 ILE A N 1
ATOM 779 C CA . ILE A 1 99 ? 22.275 7.778 -13.235 1.00 88.44 99 ILE A CA 1
ATOM 780 C C . ILE A 1 99 ? 23.630 7.967 -13.924 1.00 88.44 99 ILE A C 1
ATOM 782 O O . ILE A 1 99 ? 23.776 8.898 -14.707 1.00 88.44 99 ILE A O 1
ATOM 786 N N . GLU A 1 100 ? 24.596 7.068 -13.710 1.00 88.31 100 GLU A N 1
ATOM 787 C CA . GLU A 1 100 ? 25.907 7.110 -14.376 1.00 88.31 100 GLU A CA 1
ATOM 788 C C . GLU A 1 100 ? 25.760 7.117 -15.910 1.00 88.31 100 GLU A C 1
ATOM 790 O O . GLU A 1 100 ? 26.366 7.941 -16.603 1.00 88.31 100 GLU A O 1
ATOM 795 N N . ARG A 1 101 ? 24.899 6.245 -16.453 1.00 88.50 101 ARG A N 1
ATOM 796 C CA . ARG A 1 101 ? 24.599 6.171 -17.889 1.00 88.50 101 ARG A CA 1
ATOM 797 C C . ARG A 1 101 ? 23.989 7.473 -18.414 1.00 88.50 101 ARG A C 1
ATOM 799 O O . ARG A 1 101 ? 24.432 7.978 -19.446 1.00 88.50 101 ARG A O 1
ATOM 806 N N . LEU A 1 102 ? 22.992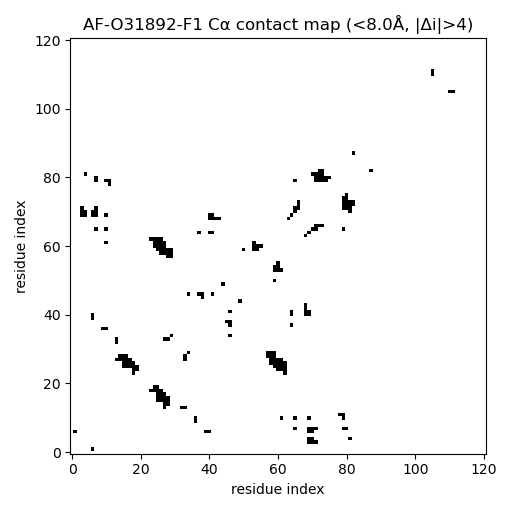 8.018 -17.718 1.00 86.75 102 LEU A N 1
ATOM 807 C CA . LEU A 1 102 ? 22.320 9.265 -18.089 1.00 86.75 102 LEU A CA 1
ATOM 808 C C . LEU A 1 102 ? 23.263 10.469 -17.994 1.00 86.75 102 LEU A C 1
ATOM 810 O O . LEU A 1 102 ? 23.262 11.308 -18.891 1.00 86.75 102 LEU A O 1
A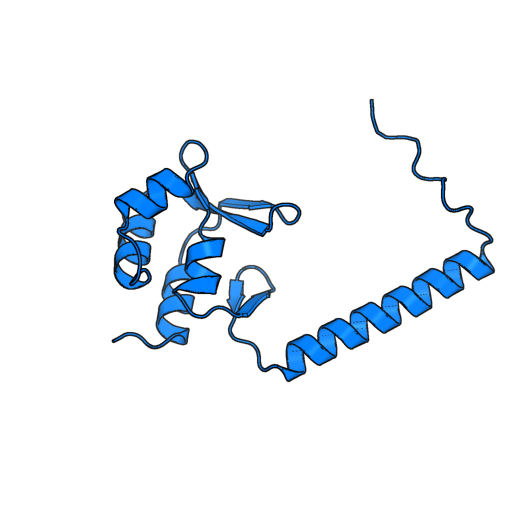TOM 814 N N . THR A 1 103 ? 24.114 10.537 -16.970 1.00 85.31 103 THR A N 1
ATOM 815 C CA . THR A 1 103 ? 25.153 11.566 -16.839 1.00 85.31 103 THR A CA 1
ATOM 816 C C . THR A 1 103 ? 26.145 11.498 -18.000 1.00 85.31 103 THR A C 1
ATOM 818 O O . THR A 1 103 ? 26.464 12.529 -18.590 1.00 85.31 103 THR A O 1
ATOM 821 N N . ASN A 1 104 ? 26.583 10.299 -18.391 1.00 87.00 104 ASN A N 1
ATOM 822 C CA . ASN A 1 104 ? 27.474 10.121 -19.540 1.00 87.00 104 ASN A CA 1
ATOM 823 C C . ASN A 1 104 ? 26.812 10.537 -20.860 1.00 87.00 104 ASN A C 1
ATOM 825 O O . ASN A 1 104 ? 27.454 11.200 -21.672 1.00 87.00 104 ASN A O 1
ATOM 829 N N . LEU A 1 105 ? 25.531 10.211 -21.062 1.00 86.88 105 LEU A N 1
ATOM 830 C CA . LEU A 1 105 ? 24.765 10.681 -22.222 1.00 86.88 105 LEU A CA 1
ATOM 831 C C . LEU A 1 105 ? 24.623 12.202 -22.237 1.00 86.88 105 LEU A C 1
ATOM 833 O O . LEU A 1 105 ? 24.801 12.823 -23.283 1.00 86.88 105 LEU A O 1
ATOM 837 N N . ASN A 1 106 ? 24.335 12.801 -21.083 1.00 82.38 106 ASN A N 1
ATOM 838 C CA . ASN A 1 106 ? 24.227 14.245 -20.945 1.00 82.38 106 ASN A CA 1
ATOM 839 C C . ASN A 1 106 ? 25.550 14.937 -21.332 1.00 82.38 106 ASN A C 1
ATOM 841 O O . ASN A 1 106 ? 25.556 15.844 -22.165 1.00 82.38 106 ASN A O 1
ATOM 845 N N . ASN A 1 107 ? 26.678 14.428 -20.825 1.00 82.94 107 ASN A N 1
ATOM 846 C CA . ASN A 1 107 ? 28.016 14.921 -21.160 1.00 82.94 107 ASN A CA 1
ATOM 847 C C . ASN A 1 107 ? 28.361 14.728 -22.646 1.00 82.94 107 ASN A C 1
ATOM 849 O O . ASN A 1 107 ? 28.885 15.643 -23.276 1.00 82.94 107 ASN A O 1
ATOM 853 N N . LEU A 1 108 ? 28.051 13.558 -23.218 1.00 86.75 108 LEU A N 1
ATOM 854 C CA . LEU A 1 108 ? 28.331 13.238 -24.622 1.00 86.75 108 LEU A CA 1
ATOM 855 C C . LEU A 1 108 ? 27.555 14.144 -25.586 1.00 86.75 108 LEU A C 1
ATOM 857 O O . LEU A 1 108 ? 28.100 14.599 -26.589 1.00 86.75 108 LEU A O 1
ATOM 861 N N . HIS A 1 109 ? 26.282 14.399 -25.287 1.00 84.00 109 HIS A N 1
ATOM 862 C CA . HIS A 1 109 ? 25.391 15.184 -26.140 1.00 84.00 109 HIS A CA 1
ATOM 863 C C . HIS A 1 109 ? 25.322 16.667 -25.752 1.00 84.00 109 HIS A C 1
ATOM 865 O O . HIS A 1 109 ? 24.593 17.427 -26.389 1.00 84.00 109 HIS A O 1
ATOM 871 N N . ASN A 1 110 ? 26.092 17.090 -24.743 1.00 75.69 110 ASN A N 1
ATOM 872 C CA . ASN A 1 110 ? 26.152 18.463 -24.244 1.00 75.69 110 ASN A CA 1
ATOM 873 C C . ASN A 1 110 ? 24.750 19.033 -23.928 1.00 75.69 110 ASN A C 1
ATOM 875 O O . ASN A 1 110 ? 24.435 20.187 -24.243 1.00 75.69 110 ASN A O 1
ATOM 879 N N . ILE A 1 111 ? 23.875 18.191 -23.359 1.00 69.12 111 ILE A N 1
ATOM 880 C CA . ILE A 1 111 ? 22.469 18.530 -23.108 1.00 69.12 111 ILE A CA 1
ATOM 881 C C . ILE A 1 111 ? 22.433 19.560 -21.971 1.00 69.12 111 ILE A C 1
ATOM 883 O O . ILE A 1 111 ? 22.648 19.267 -20.799 1.00 69.12 111 ILE A O 1
ATOM 887 N N . LYS A 1 112 ? 22.182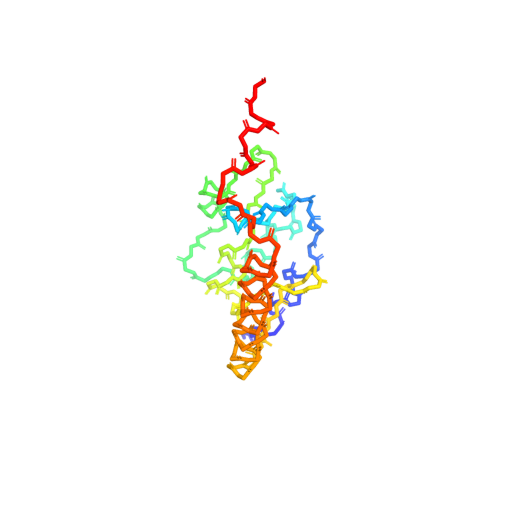 20.830 -22.300 1.00 60.50 112 LYS A N 1
ATOM 888 C CA . LYS A 1 112 ? 22.106 21.876 -21.270 1.00 60.50 112 LYS A CA 1
ATOM 889 C C . LYS A 1 112 ? 20.994 21.532 -20.262 1.00 60.50 112 LYS A C 1
ATOM 891 O O . LYS A 1 112 ? 19.889 21.231 -20.714 1.00 60.50 112 LYS A O 1
ATOM 896 N N . PRO A 1 113 ? 21.219 21.674 -18.939 1.00 56.94 113 PRO A N 1
ATOM 897 C CA . PRO A 1 113 ? 20.272 21.268 -17.889 1.00 56.94 113 PRO A CA 1
ATOM 898 C C . PRO A 1 113 ? 18.841 21.843 -17.937 1.00 56.94 113 PRO A C 1
ATOM 900 O O . PRO A 1 113 ? 18.024 21.468 -17.108 1.00 56.94 113 PRO A O 1
ATOM 903 N N . ASN A 1 114 ? 18.489 22.715 -18.888 1.00 52.22 114 ASN A N 1
ATOM 904 C CA . ASN A 1 114 ? 17.242 23.487 -18.855 1.00 52.22 114 ASN A CA 1
ATOM 905 C C . ASN A 1 114 ? 16.318 23.276 -20.071 1.00 52.22 114 ASN A C 1
ATOM 907 O O . ASN A 1 114 ? 15.451 24.109 -20.315 1.00 52.22 114 ASN A O 1
ATOM 911 N N . THR A 1 115 ? 16.451 22.196 -20.853 1.00 51.00 115 THR A N 1
ATOM 912 C CA . THR A 1 115 ? 15.542 21.981 -22.008 1.00 51.00 115 THR A CA 1
ATOM 913 C C . THR A 1 115 ? 14.127 21.498 -21.640 1.00 51.00 115 THR A C 1
ATOM 915 O O . THR A 1 115 ? 13.298 21.346 -22.528 1.00 51.00 115 THR A O 1
ATOM 918 N N . TYR A 1 116 ? 13.795 21.355 -20.351 1.00 43.69 116 TYR A N 1
ATOM 919 C CA . TYR A 1 116 ? 12.425 21.126 -19.857 1.00 43.69 116 TYR A CA 1
ATOM 920 C C . TYR A 1 116 ? 11.769 22.418 -19.329 1.00 43.69 116 TYR A C 1
ATOM 922 O O . TYR A 1 116 ? 11.253 22.455 -18.218 1.00 43.69 116 TYR A O 1
ATOM 930 N N . GLN A 1 117 ? 11.796 23.505 -20.108 1.00 41.91 117 GLN A N 1
ATOM 931 C CA . GLN A 1 117 ? 11.043 24.731 -19.783 1.00 41.91 117 GLN A CA 1
ATOM 932 C C . GLN A 1 117 ? 9.719 24.882 -20.549 1.00 41.91 117 GLN A C 1
ATOM 934 O O . GLN A 1 117 ? 9.037 25.886 -20.388 1.00 41.91 117 GLN A O 1
ATOM 939 N N . GLY A 1 118 ? 9.317 23.897 -21.352 1.00 37.94 118 GLY A N 1
ATOM 940 C CA . GLY A 1 118 ? 8.059 23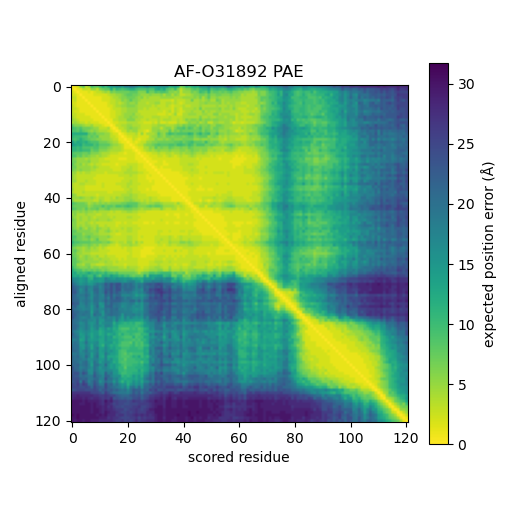.948 -22.094 1.00 37.94 118 GLY A CA 1
ATOM 941 C C . GLY A 1 118 ? 7.205 22.728 -21.810 1.00 37.94 118 GLY A C 1
ATOM 942 O O . GLY A 1 118 ? 7.414 21.718 -22.464 1.00 37.94 118 GLY A O 1
ATOM 943 N N . LEU A 1 119 ? 6.311 22.821 -20.820 1.00 35.41 119 LEU A N 1
ATOM 944 C CA . LEU A 1 119 ? 4.992 22.154 -20.741 1.00 35.41 119 LEU A CA 1
ATOM 945 C C . LEU A 1 119 ? 4.255 22.507 -19.424 1.00 35.41 119 LEU A C 1
ATOM 947 O O . LEU A 1 119 ? 3.425 21.746 -18.934 1.00 35.41 119 LEU A O 1
ATOM 951 N N . ILE A 1 120 ? 4.547 23.672 -18.839 1.00 32.38 120 ILE A N 1
ATOM 952 C CA . ILE A 1 120 ? 3.764 24.223 -17.735 1.00 32.38 120 ILE A CA 1
ATOM 953 C C . ILE A 1 120 ? 3.164 25.539 -18.241 1.00 32.38 120 ILE A C 1
ATOM 955 O O . ILE A 1 120 ? 3.899 26.504 -18.446 1.00 32.38 120 ILE A O 1
ATOM 959 N N . HIS A 1 121 ? 1.836 25.498 -18.404 1.00 35.28 121 HIS A N 1
ATOM 960 C CA . HIS A 1 121 ? 0.870 26.549 -18.769 1.00 35.28 121 HIS A CA 1
ATOM 961 C C . HIS A 1 121 ? 0.514 26.661 -20.253 1.00 35.28 121 HIS A C 1
ATOM 963 O O . HIS A 1 121 ? 1.240 27.327 -21.021 1.00 35.28 121 HIS A O 1
#

Organism: Bacillus subtilis (strain 168) (NCBI:txid224308)

pLDDT: mean 87.36, std 14.21, range [32.38, 97.75]

Solvent-accessible surface area (backbone atoms only — not comparable to full-atom values): 7178 Å² total; per-residue (Å²): 134,80,52,50,67,59,33,35,52,50,58,58,69,52,68,77,74,46,77,41,81,92,77,63,39,34,26,28,61,72,44,73,68,49,52,56,40,43,62,71,35,48,82,90,58,54,59,69,61,48,45,73,73,37,48,58,88,71,26,28,46,47,38,65,53,37,47,74,48,13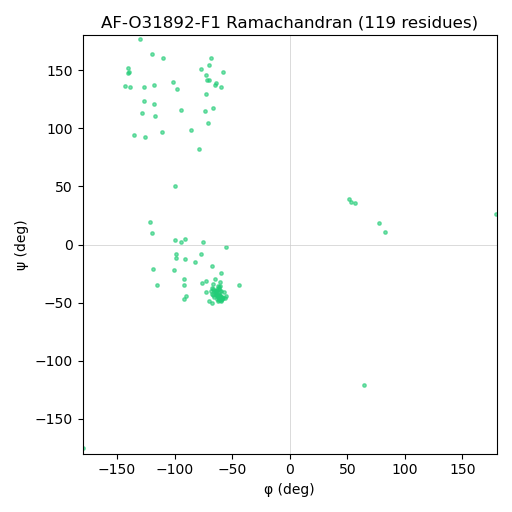,57,27,72,46,76,54,98,92,34,64,37,78,66,60,74,64,56,57,53,52,49,52,50,52,50,53,51,48,50,53,52,50,52,51,48,35,64,74,67,65,59,64,97,65,83,84,75,81,88,82,134

Radius of gyration: 19.0 Å; Cα contacts (8 Å, |Δi|>4): 121; chains: 1; bounding box: 45×40×43 Å